Protein AF-A0A7J4SLU8-F1 (afdb_monomer_lite)

Secondary structure (DSSP, 8-state):
---PPPHHHHHHHHHHHHHHHHHHHHHHHHHTTSPPPEEESSSSS-SEEEHHHHHHHHHHHHHHHHH-TTSEEEETTS-----PPPPS-EEEE-

Sequence (94 aa):
MGTLLDSLIVSEIQSLAVDAACGAGQILKNYFGSQIQVDYKGKGQSDPVSVADTESQAYLENRIKDKFSDHGILGEEDKLSKDTPAPDIVWVLD

Structure (mmCIF, N/CA/C/O backbone):
data_AF-A0A7J4SLU8-F1
#
_entry.id   AF-A0A7J4SLU8-F1
#
loop_
_atom_site.group_PDB
_atom_site.id
_atom_site.type_symbol
_atom_site.label_atom_id
_atom_site.label_alt_id
_atom_site.label_comp_id
_atom_site.label_asym_id
_atom_site.label_entity_id
_atom_site.label_seq_id
_atom_site.pdbx_PDB_ins_code
_atom_site.Cartn_x
_atom_site.Cartn_y
_atom_site.Cartn_z
_atom_site.occupancy
_atom_site.B_iso_or_equiv
_atom_site.auth_seq_id
_atom_site.auth_comp_id
_atom_site.auth_asym_id
_atom_site.auth_atom_id
_atom_site.pdbx_PDB_model_num
ATOM 1 N N . MET A 1 1 ? 26.852 6.485 -11.634 1.00 39.72 1 MET A N 1
ATOM 2 C CA . MET A 1 1 ? 26.564 6.263 -13.065 1.00 39.72 1 MET A CA 1
ATOM 3 C C . MET A 1 1 ? 25.057 6.108 -13.130 1.00 39.72 1 MET A C 1
ATOM 5 O O . MET A 1 1 ? 24.566 5.117 -12.624 1.00 39.72 1 MET A O 1
ATOM 9 N N . GLY A 1 2 ? 24.334 7.160 -13.524 1.00 52.41 2 GLY A N 1
ATOM 10 C CA . GLY A 1 2 ? 22.870 7.154 -13.480 1.00 52.41 2 GLY A CA 1
ATOM 11 C C . GLY A 1 2 ? 22.338 6.256 -14.583 1.00 52.41 2 GLY A C 1
ATOM 12 O O . GLY A 1 2 ? 22.510 6.570 -15.759 1.00 52.41 2 GLY A O 1
ATOM 13 N N . THR A 1 3 ? 21.767 5.119 -14.212 1.00 59.12 3 THR A N 1
ATOM 14 C CA . THR A 1 3 ? 21.078 4.235 -15.144 1.00 59.12 3 THR A CA 1
ATOM 15 C C . THR A 1 3 ? 19.803 4.952 -15.572 1.00 59.12 3 THR A C 1
ATOM 17 O O . THR A 1 3 ? 18.938 5.239 -14.748 1.00 59.12 3 THR A O 1
ATOM 20 N N . LEU A 1 4 ? 19.704 5.308 -16.853 1.00 70.19 4 LEU A N 1
ATOM 21 C CA . LEU A 1 4 ? 18.420 5.676 -17.440 1.00 70.19 4 LEU A CA 1
ATOM 22 C C . LEU A 1 4 ? 17.503 4.464 -17.267 1.00 70.19 4 LEU A C 1
ATOM 24 O O . LEU A 1 4 ? 17.810 3.393 -17.789 1.00 70.19 4 LEU A O 1
ATOM 28 N N . LEU A 1 5 ? 16.429 4.622 -16.492 1.00 79.38 5 LEU A N 1
ATOM 29 C CA . LEU A 1 5 ? 15.396 3.599 -16.394 1.00 79.38 5 LEU A CA 1
ATOM 30 C C . LEU A 1 5 ? 14.839 3.355 -17.796 1.00 79.38 5 LEU A C 1
ATOM 32 O O . LEU A 1 5 ? 14.530 4.304 -18.522 1.00 79.38 5 LEU A O 1
ATOM 36 N N . ASP A 1 6 ? 14.738 2.086 -18.177 1.00 86.69 6 ASP A N 1
ATOM 37 C CA . ASP A 1 6 ? 14.106 1.705 -19.433 1.00 86.69 6 ASP A CA 1
ATOM 38 C C . ASP A 1 6 ? 12.676 2.276 -19.480 1.00 86.69 6 ASP A C 1
ATOM 40 O O . ASP A 1 6 ? 11.901 2.171 -18.528 1.00 86.69 6 ASP A O 1
ATOM 44 N N . SER A 1 7 ? 12.298 2.885 -20.601 1.00 88.00 7 SER A N 1
ATOM 45 C CA . SER A 1 7 ? 10.920 3.331 -20.829 1.00 88.00 7 SER A CA 1
ATOM 46 C C . SER A 1 7 ? 9.885 2.227 -20.571 1.00 88.00 7 SER A C 1
ATOM 48 O O . SER A 1 7 ? 8.781 2.517 -20.108 1.00 88.00 7 SER A O 1
ATOM 50 N N . LEU A 1 8 ? 10.258 0.964 -20.809 1.00 89.69 8 LEU A N 1
ATOM 51 C CA . LEU A 1 8 ? 9.422 -0.190 -20.516 1.00 89.69 8 LEU A CA 1
ATOM 52 C C . LEU A 1 8 ? 9.222 -0.375 -19.006 1.00 89.69 8 LEU A C 1
ATOM 54 O O . LEU A 1 8 ? 8.075 -0.461 -18.569 1.00 89.69 8 LEU A O 1
ATOM 58 N N . ILE A 1 9 ? 10.296 -0.352 -18.200 1.00 92.75 9 ILE A N 1
ATOM 59 C CA . ILE A 1 9 ? 10.182 -0.535 -16.742 1.00 92.75 9 ILE A CA 1
ATOM 60 C C . ILE A 1 9 ? 9.366 0.596 -16.107 1.00 92.75 9 ILE A C 1
ATOM 62 O O . ILE A 1 9 ? 8.521 0.347 -15.250 1.00 92.75 9 ILE A O 1
ATOM 66 N N . VAL A 1 10 ? 9.531 1.836 -16.584 1.00 94.44 10 VAL A N 1
ATOM 67 C CA . VAL A 1 10 ? 8.742 2.984 -16.106 1.00 94.44 10 VAL A CA 1
ATOM 68 C C . VAL A 1 10 ? 7.251 2.780 -16.389 1.00 94.44 10 VAL A C 1
ATOM 70 O O . VAL A 1 10 ? 6.423 2.992 -15.503 1.00 94.44 10 VAL A O 1
ATOM 73 N N . SER A 1 11 ? 6.897 2.319 -17.592 1.00 96.69 11 SER A N 1
ATOM 74 C CA . SER A 1 11 ? 5.503 2.025 -17.942 1.00 96.69 11 SER A CA 1
ATOM 75 C C . SER A 1 11 ? 4.921 0.886 -17.098 1.00 96.69 11 SER A C 1
ATOM 77 O O . SER A 1 11 ? 3.745 0.927 -16.733 1.00 96.69 11 SER A O 1
ATOM 79 N N . GLU A 1 12 ? 5.715 -0.135 -16.777 1.00 97.56 12 GLU A N 1
ATOM 80 C CA . GLU A 1 12 ? 5.273 -1.265 -15.958 1.00 97.56 12 GLU A CA 1
ATOM 81 C C . GLU A 1 12 ? 5.069 -0.896 -14.488 1.00 97.56 12 GLU A C 1
ATOM 83 O O . GLU A 1 12 ? 4.122 -1.399 -13.870 1.00 97.56 12 GLU A O 1
ATOM 88 N N . ILE A 1 13 ? 5.936 -0.031 -13.951 1.00 97.69 13 ILE A N 1
ATOM 89 C CA . ILE A 1 13 ? 5.812 0.574 -12.621 1.00 97.69 13 ILE A CA 1
ATOM 90 C C . ILE A 1 13 ? 4.546 1.427 -12.571 1.00 97.69 13 ILE A C 1
ATOM 92 O O . ILE A 1 13 ? 3.717 1.229 -11.688 1.00 97.69 13 ILE A O 1
ATOM 96 N N . GLN A 1 14 ? 4.345 2.315 -13.550 1.00 98.06 14 GLN A N 1
ATOM 97 C CA . GLN A 1 14 ? 3.158 3.168 -13.614 1.00 98.06 14 GLN A CA 1
ATOM 98 C C . GLN A 1 14 ? 1.867 2.344 -13.683 1.00 98.06 14 GLN A C 1
ATOM 100 O O . GLN A 1 14 ? 0.921 2.627 -12.950 1.00 98.06 14 GLN A O 1
ATOM 105 N N . SER A 1 15 ? 1.824 1.318 -14.539 1.00 98.50 15 SER A N 1
ATOM 106 C CA . SER A 1 15 ? 0.652 0.444 -14.650 1.00 98.50 15 SER A CA 1
ATOM 107 C C . SER A 1 15 ? 0.350 -0.253 -13.325 1.00 98.50 15 SER A C 1
ATOM 109 O O . SER A 1 15 ? -0.801 -0.263 -12.898 1.00 98.50 15 SER A O 1
ATOM 111 N N . LEU A 1 16 ? 1.373 -0.792 -12.646 1.00 98.56 16 LEU A N 1
ATOM 112 C CA . LEU A 1 16 ? 1.174 -1.421 -11.342 1.00 98.56 16 LEU A CA 1
ATOM 113 C C . LEU A 1 16 ? 0.704 -0.407 -10.295 1.00 98.56 16 LEU A C 1
ATOM 115 O O . LEU A 1 16 ? -0.187 -0.733 -9.520 1.00 98.56 16 LEU A O 1
ATOM 119 N N . ALA A 1 17 ? 1.273 0.801 -10.274 1.00 98.56 17 ALA A N 1
ATOM 120 C CA . ALA A 1 17 ? 0.902 1.843 -9.322 1.00 98.56 17 ALA A CA 1
ATOM 121 C C . ALA A 1 17 ? -0.583 2.211 -9.440 1.00 98.56 17 ALA A C 1
ATOM 123 O O . ALA A 1 17 ? -1.279 2.281 -8.430 1.00 98.56 17 ALA A O 1
ATOM 124 N N . VAL A 1 18 ? -1.086 2.383 -10.668 1.00 98.75 18 VAL A N 1
ATOM 125 C CA . VAL A 1 18 ? -2.509 2.660 -10.920 1.00 98.75 18 VAL A CA 1
ATOM 126 C C . VAL A 1 18 ? -3.387 1.500 -10.451 1.00 98.75 18 VAL A C 1
ATOM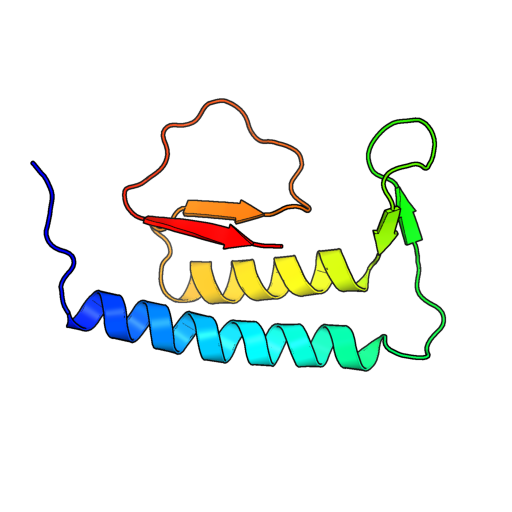 128 O O . VAL A 1 18 ? -4.352 1.723 -9.719 1.00 98.75 18 VAL A O 1
ATOM 131 N N . ASP A 1 19 ? -3.045 0.268 -10.833 1.00 98.69 19 ASP A N 1
ATOM 132 C CA . ASP A 1 19 ? -3.828 -0.917 -10.471 1.00 98.69 19 ASP A CA 1
ATOM 133 C C . ASP A 1 19 ? -3.852 -1.145 -8.951 1.00 98.69 19 ASP A C 1
ATOM 135 O O . ASP A 1 19 ? -4.906 -1.417 -8.370 1.00 98.69 19 ASP A O 1
ATOM 139 N N . ALA A 1 20 ? -2.699 -1.004 -8.293 1.00 98.56 20 ALA A N 1
ATOM 140 C CA . ALA A 1 20 ? -2.553 -1.178 -6.854 1.00 98.56 20 ALA A CA 1
ATOM 141 C C . ALA A 1 20 ? -3.291 -0.074 -6.079 1.00 98.56 20 ALA A C 1
ATOM 143 O O . ALA A 1 20 ? -4.032 -0.385 -5.148 1.00 98.56 20 ALA A O 1
ATOM 144 N N . ALA A 1 21 ? -3.189 1.188 -6.510 1.00 98.62 21 ALA A N 1
ATOM 145 C CA . ALA A 1 21 ? -3.935 2.293 -5.909 1.00 98.62 21 ALA A CA 1
ATOM 146 C C . ALA A 1 21 ? -5.456 2.108 -6.051 1.00 98.62 21 ALA A C 1
ATOM 148 O O . ALA A 1 21 ? -6.200 2.340 -5.098 1.00 98.62 21 ALA A O 1
ATOM 149 N N . CYS A 1 22 ? -5.939 1.625 -7.203 1.00 98.69 22 CYS A N 1
ATOM 150 C CA . CYS A 1 22 ? -7.357 1.295 -7.371 1.00 98.69 22 CYS A CA 1
ATOM 151 C C . CYS A 1 22 ? -7.801 0.180 -6.414 1.00 98.69 22 CYS A C 1
ATOM 153 O O . CYS A 1 22 ? -8.886 0.266 -5.839 1.00 98.69 22 CYS A O 1
ATOM 155 N N . GLY A 1 23 ? -6.977 -0.858 -6.242 1.00 98.62 2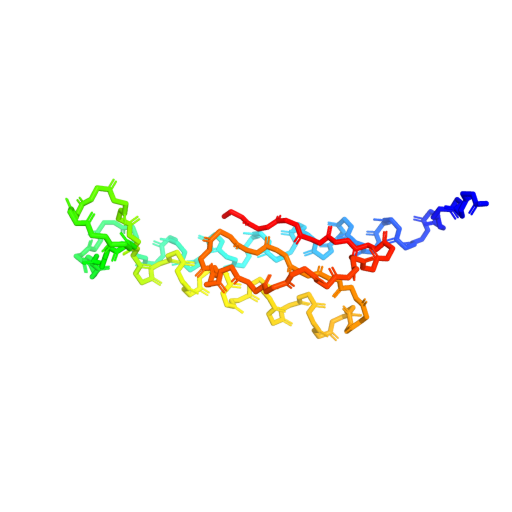3 GLY A N 1
ATOM 156 C CA . GLY A 1 23 ? -7.254 -1.964 -5.327 1.00 98.62 23 GLY A CA 1
ATOM 157 C C . GLY A 1 23 ? -7.302 -1.526 -3.861 1.00 98.62 23 GLY A C 1
ATOM 158 O O . GLY A 1 23 ? -8.286 -1.812 -3.179 1.00 98.62 23 GLY A O 1
ATOM 159 N N . ALA A 1 24 ? -6.308 -0.758 -3.408 1.00 98.50 24 ALA A N 1
ATOM 160 C CA . ALA A 1 24 ? -6.288 -0.163 -2.070 1.00 98.50 24 ALA A CA 1
ATOM 161 C C . ALA A 1 24 ? -7.499 0.761 -1.845 1.00 98.50 24 ALA A C 1
ATOM 163 O O . ALA A 1 24 ? -8.177 0.675 -0.825 1.00 98.50 24 ALA A O 1
ATOM 164 N N . GLY A 1 25 ? -7.874 1.557 -2.852 1.00 98.38 25 GLY A N 1
ATOM 165 C CA . GLY A 1 25 ? -9.070 2.397 -2.799 1.00 98.38 25 GLY A CA 1
ATOM 166 C C . GLY A 1 25 ? -10.373 1.616 -2.575 1.00 98.38 25 GLY A C 1
ATOM 167 O O . GLY A 1 25 ? -11.283 2.125 -1.920 1.00 98.38 25 GLY A O 1
ATOM 168 N N . GLN A 1 26 ? -10.483 0.374 -3.064 1.00 98.50 26 GLN A N 1
ATOM 169 C CA . GLN A 1 26 ? -11.646 -0.474 -2.765 1.00 98.50 26 GLN A CA 1
ATOM 170 C C . GLN A 1 26 ? -11.656 -0.949 -1.310 1.00 98.50 26 GLN A C 1
ATOM 172 O O . GLN A 1 26 ? -12.729 -1.025 -0.714 1.00 98.50 26 GLN A O 1
ATOM 177 N N . ILE A 1 27 ? -10.487 -1.230 -0.726 1.00 97.88 27 ILE A N 1
ATOM 178 C CA . ILE A 1 27 ? -10.356 -1.586 0.694 1.00 97.88 27 ILE A CA 1
ATOM 179 C C . ILE A 1 27 ? -10.830 -0.412 1.552 1.00 97.88 27 ILE A C 1
ATOM 181 O O . ILE A 1 27 ? -11.769 -0.568 2.331 1.00 97.88 27 ILE A O 1
ATOM 185 N N . LEU A 1 28 ? -10.282 0.785 1.321 1.00 97.44 28 LEU A N 1
ATOM 186 C CA . LEU A 1 28 ? -10.696 2.010 2.015 1.00 97.44 28 LEU A CA 1
ATOM 187 C C . LEU A 1 28 ? -12.207 2.256 1.893 1.00 97.44 28 LEU A C 1
ATOM 189 O O . LEU A 1 28 ? -12.888 2.567 2.872 1.00 97.44 28 LEU A O 1
ATOM 193 N N . LYS A 1 29 ? -12.764 2.066 0.692 1.00 97.19 29 LYS A N 1
ATOM 194 C CA . LYS A 1 29 ? -14.196 2.248 0.438 1.00 97.19 29 LYS A CA 1
ATOM 195 C C . LYS A 1 29 ? -15.076 1.280 1.234 1.00 97.19 29 LYS A C 1
ATOM 197 O O . LYS A 1 29 ? -16.168 1.679 1.628 1.00 97.19 29 LYS A O 1
ATOM 202 N N . ASN A 1 30 ? -14.627 0.051 1.493 1.00 96.00 30 ASN A N 1
ATOM 203 C CA . ASN A 1 30 ? -15.388 -0.920 2.289 1.00 96.00 30 ASN A CA 1
ATOM 204 C C . ASN A 1 30 ? -15.542 -0.488 3.752 1.00 96.00 30 ASN A C 1
ATOM 206 O O . ASN A 1 30 ? -16.542 -0.820 4.386 1.00 96.00 30 ASN A O 1
ATOM 210 N N . TYR A 1 31 ? -14.580 0.275 4.270 1.00 95.50 31 TYR A N 1
ATOM 211 C CA . TYR A 1 31 ? -14.620 0.824 5.622 1.00 95.50 31 TYR A CA 1
ATOM 212 C C . TYR A 1 31 ? -15.373 2.158 5.711 1.00 95.50 31 TYR A C 1
ATOM 214 O O . TYR A 1 31 ? -15.814 2.552 6.796 1.00 95.50 31 TYR A O 1
ATOM 222 N N . PHE A 1 32 ? -15.577 2.848 4.588 1.00 93.62 32 PHE A N 1
ATOM 223 C CA . PHE A 1 32 ? -16.230 4.152 4.564 1.00 93.62 32 PHE A CA 1
ATOM 224 C C . PHE A 1 32 ? -17.683 4.086 5.065 1.00 93.62 32 PHE A C 1
ATOM 226 O O . PHE A 1 32 ? -18.508 3.325 4.562 1.00 93.62 32 PHE A O 1
ATOM 233 N N . GLY A 1 33 ? -18.014 4.918 6.057 1.00 92.50 33 GLY A N 1
ATOM 234 C CA . GLY A 1 33 ? -19.346 4.953 6.675 1.00 92.50 33 GLY A CA 1
ATOM 235 C C . GLY A 1 33 ? -19.625 3.819 7.670 1.00 92.50 33 GLY A C 1
ATOM 236 O O . GLY A 1 33 ? -20.731 3.751 8.207 1.00 92.50 33 GLY A O 1
ATOM 237 N N . SER A 1 34 ? -18.644 2.954 7.939 1.00 91.56 34 SER A N 1
ATOM 238 C CA . SER A 1 34 ? -18.712 1.925 8.979 1.00 91.56 34 SER A CA 1
ATOM 239 C C . SER A 1 34 ? -18.032 2.386 10.274 1.00 91.56 34 SER A C 1
ATOM 241 O O . SER A 1 34 ? -17.307 3.382 10.299 1.00 91.56 34 SER A O 1
ATOM 243 N N . GLN A 1 35 ? -18.270 1.666 11.371 1.00 91.31 35 GLN A N 1
ATOM 244 C CA . GLN A 1 35 ? -17.493 1.853 12.592 1.00 91.31 35 GLN A CA 1
ATOM 245 C C . GLN A 1 35 ? -16.150 1.131 12.437 1.00 91.31 35 GLN A C 1
ATOM 247 O O . GLN A 1 35 ? -16.122 -0.091 12.316 1.00 91.31 35 GLN A O 1
ATOM 252 N N . ILE A 1 36 ? -15.053 1.889 12.447 1.00 92.62 36 ILE A N 1
ATOM 253 C CA . ILE A 1 36 ? -13.693 1.369 12.265 1.00 92.62 36 ILE A CA 1
ATOM 254 C C . ILE A 1 36 ? -12.945 1.284 13.594 1.00 92.62 36 ILE A C 1
ATOM 256 O O . ILE A 1 36 ? -13.134 2.116 14.486 1.00 92.62 36 ILE A O 1
ATOM 260 N N . GLN A 1 37 ? -12.084 0.276 13.719 1.00 90.06 37 GLN A N 1
ATOM 261 C CA . GLN A 1 37 ? -11.116 0.216 14.808 1.00 90.06 37 GLN A CA 1
ATOM 262 C C . GLN A 1 37 ? -9.993 1.218 14.529 1.00 90.06 37 GLN A C 1
ATOM 264 O O . GLN A 1 37 ? -9.417 1.214 13.440 1.00 90.06 37 GLN A O 1
ATOM 269 N N . VAL A 1 38 ? -9.707 2.057 15.525 1.00 91.31 38 VAL A N 1
ATOM 270 C CA . VAL A 1 38 ? -8.618 3.036 15.513 1.00 91.31 38 VAL A CA 1
ATOM 271 C C . VAL A 1 38 ? -7.665 2.696 16.649 1.00 91.31 38 VAL A C 1
ATOM 273 O O . VAL A 1 38 ? -8.063 2.665 17.815 1.00 91.31 38 VAL A O 1
ATOM 2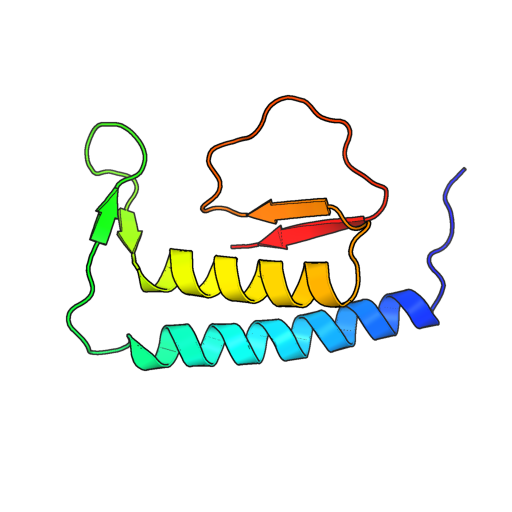76 N N . ASP A 1 39 ? -6.419 2.455 16.284 1.00 90.12 39 ASP A N 1
ATOM 277 C CA . ASP A 1 39 ? -5.269 2.352 17.165 1.00 90.12 39 ASP A CA 1
ATOM 278 C C . ASP A 1 39 ? -4.445 3.649 17.079 1.00 90.12 39 ASP A C 1
ATOM 280 O O . ASP A 1 39 ? -4.796 4.584 16.361 1.00 90.12 39 ASP A O 1
ATOM 284 N N . TYR A 1 40 ? -3.365 3.752 17.856 1.00 89.06 40 TYR A N 1
ATOM 285 C CA . TYR A 1 40 ? -2.499 4.932 17.842 1.00 89.06 40 TYR A CA 1
ATOM 286 C C . TYR A 1 40 ? -1.027 4.534 17.841 1.00 89.06 40 TYR A C 1
ATOM 288 O O . TYR A 1 40 ? -0.592 3.722 18.667 1.00 89.06 40 TYR A O 1
ATOM 296 N N . LYS A 1 41 ? -0.243 5.149 16.956 1.00 84.88 41 LYS A N 1
ATOM 297 C CA . LYS A 1 41 ? 1.216 5.058 16.953 1.00 84.88 41 LYS A CA 1
ATOM 298 C C . LYS A 1 41 ? 1.774 5.850 18.154 1.00 84.88 41 LYS A C 1
ATOM 300 O O . LYS A 1 41 ? 1.262 6.894 18.562 1.00 84.88 41 LYS A O 1
ATOM 305 N N . GLY A 1 42 ? 2.847 5.346 18.765 1.00 79.88 42 GLY A N 1
ATOM 306 C CA . GLY A 1 42 ? 3.567 6.047 19.839 1.00 79.88 42 GLY A CA 1
ATOM 307 C C . GLY A 1 42 ? 2.808 6.209 21.170 1.00 79.88 42 GLY A C 1
ATOM 308 O O . GLY A 1 42 ? 1.968 5.397 21.550 1.00 79.88 42 GLY A O 1
ATOM 309 N N . LYS A 1 43 ? 3.177 7.236 21.951 1.00 74.88 43 LYS A N 1
ATOM 310 C CA . LYS A 1 43 ? 2.556 7.563 23.249 1.00 74.88 43 LYS A CA 1
ATOM 311 C C . LYS A 1 43 ? 1.714 8.827 23.104 1.00 74.88 43 LYS A C 1
ATOM 313 O O . LYS A 1 43 ? 2.203 9.808 22.562 1.00 74.88 43 LYS A O 1
ATOM 318 N N . GLY A 1 44 ? 0.514 8.838 23.684 1.00 79.56 44 GLY A N 1
ATOM 319 C CA . GLY A 1 44 ? -0.298 10.056 23.809 1.00 79.56 44 GLY A CA 1
ATOM 320 C C . GLY A 1 44 ? -1.501 10.169 22.872 1.00 79.56 44 GLY A C 1
ATOM 321 O O . GLY A 1 44 ? -2.122 11.222 22.872 1.00 79.56 44 GLY A O 1
ATOM 322 N N . GLN A 1 45 ? -1.857 9.108 22.133 1.00 83.56 45 GLN A N 1
ATOM 323 C CA . GLN A 1 45 ? -3.056 9.058 21.271 1.00 83.56 45 GLN A CA 1
ATOM 324 C C . GLN A 1 45 ? -3.152 10.228 20.268 1.00 83.56 45 GLN A C 1
ATOM 326 O O . GLN A 1 45 ? -4.236 10.714 19.963 1.00 83.56 45 GLN A O 1
ATOM 331 N N . SER A 1 46 ? -2.009 10.716 19.780 1.00 87.94 46 SER A N 1
ATOM 332 C CA . SER A 1 46 ? -1.932 11.864 18.864 1.00 87.94 46 SER A CA 1
ATOM 333 C C . SER A 1 46 ? -1.727 11.475 17.401 1.00 87.94 46 SER A C 1
ATOM 335 O O . SER A 1 46 ? -1.754 12.348 16.543 1.00 87.94 46 SER A O 1
ATOM 337 N N . ASP A 1 47 ? -1.478 10.195 17.140 1.00 88.00 47 ASP A N 1
ATOM 338 C CA . ASP A 1 47 ? -1.106 9.658 15.832 1.00 88.00 47 ASP A CA 1
ATOM 339 C C . ASP A 1 47 ? -1.999 8.439 15.534 1.00 88.00 47 ASP A C 1
ATOM 341 O O . ASP A 1 47 ? -1.630 7.314 15.881 1.00 88.00 47 ASP A O 1
ATOM 345 N N . PRO A 1 48 ? -3.260 8.665 15.113 1.00 92.25 48 PRO A N 1
ATOM 346 C CA . PRO A 1 48 ? -4.226 7.597 14.895 1.00 92.25 48 PRO A CA 1
ATOM 347 C C . PRO A 1 48 ? -3.882 6.788 13.646 1.00 92.25 48 PRO A C 1
ATOM 349 O O . PRO A 1 48 ? -3.541 7.348 12.614 1.00 92.25 48 PRO A O 1
ATOM 352 N N . VAL A 1 49 ? -4.078 5.480 13.735 1.00 94.25 49 VAL A N 1
ATOM 353 C CA . VAL A 1 49 ? -4.010 4.538 12.615 1.00 94.25 49 VAL A CA 1
ATOM 354 C C . VAL A 1 49 ? -5.238 3.647 12.671 1.00 94.25 49 VAL A C 1
ATOM 356 O O . VAL A 1 49 ? -5.631 3.186 13.742 1.00 94.25 49 VAL A O 1
ATOM 359 N N . SER A 1 50 ? -5.871 3.387 11.538 1.00 95.12 50 SER A N 1
ATOM 360 C CA . SER A 1 50 ? -7.021 2.497 11.452 1.00 95.12 50 SER A CA 1
ATOM 361 C C . SER A 1 50 ? -6.679 1.156 10.808 1.00 95.12 50 SER A C 1
ATOM 363 O O . SER A 1 50 ? -5.672 0.978 10.119 1.00 95.12 50 SER A O 1
ATOM 365 N N . VAL A 1 51 ? -7.582 0.189 10.991 1.00 95.25 51 VAL A N 1
ATOM 366 C CA . VAL A 1 51 ? -7.522 -1.079 10.249 1.00 95.25 51 VAL A CA 1
ATOM 367 C C . VAL A 1 51 ? -7.532 -0.853 8.729 1.00 95.25 51 VAL A C 1
ATOM 369 O O . VAL A 1 51 ? -6.892 -1.603 8.001 1.00 95.25 51 VAL A O 1
ATOM 372 N N . ALA A 1 52 ? -8.187 0.211 8.246 1.00 96.19 52 ALA A N 1
ATOM 373 C CA . ALA A 1 52 ? -8.241 0.524 6.823 1.00 96.19 52 ALA A CA 1
ATOM 374 C C . ALA A 1 52 ? -6.867 0.944 6.271 1.00 96.19 52 ALA A C 1
ATOM 376 O O . ALA A 1 52 ? -6.521 0.525 5.166 1.00 96.19 52 ALA A O 1
ATOM 377 N N . ASP A 1 53 ? -6.084 1.702 7.045 1.00 96.50 53 ASP A N 1
ATOM 378 C CA . ASP A 1 53 ? -4.735 2.155 6.668 1.00 96.50 53 ASP A CA 1
ATOM 379 C C . ASP A 1 53 ? -3.787 0.949 6.591 1.00 96.50 53 ASP A C 1
ATOM 381 O O . ASP A 1 53 ? -3.205 0.653 5.545 1.00 96.50 53 ASP A O 1
ATOM 385 N N . THR A 1 54 ? -3.742 0.149 7.664 1.00 96.00 54 THR A N 1
ATOM 386 C CA . THR A 1 54 ? -2.872 -1.038 7.728 1.00 96.00 54 THR A CA 1
ATOM 387 C C . THR A 1 54 ? -3.209 -2.109 6.682 1.00 96.00 54 THR A C 1
ATOM 389 O O . THR A 1 54 ? -2.299 -2.692 6.090 1.00 96.00 54 THR A O 1
ATOM 392 N N . GLU A 1 55 ? -4.492 -2.368 6.395 1.00 97.19 55 GLU A N 1
ATOM 393 C CA . GLU A 1 55 ? -4.884 -3.315 5.342 1.00 97.19 55 GLU A CA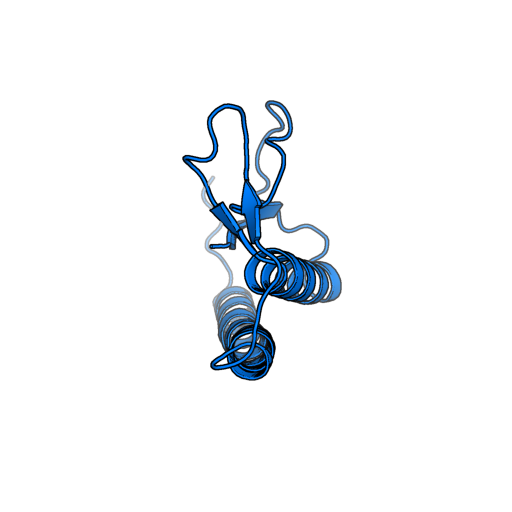 1
ATOM 394 C C . GLU A 1 55 ? -4.588 -2.788 3.933 1.00 97.19 55 GLU A C 1
ATOM 396 O O . GLU A 1 55 ? -4.198 -3.565 3.055 1.00 97.19 55 GLU A O 1
ATOM 401 N N . SER A 1 56 ? -4.739 -1.479 3.711 1.00 98.19 56 SER A N 1
ATOM 402 C CA . SER A 1 56 ? -4.421 -0.850 2.427 1.00 98.19 56 SER A CA 1
ATOM 403 C C . SER A 1 56 ? -2.924 -0.912 2.143 1.00 98.19 56 SER A C 1
ATOM 405 O O . SER A 1 56 ? -2.538 -1.365 1.063 1.00 98.19 56 SER A O 1
ATOM 407 N N . GLN A 1 57 ? -2.072 -0.571 3.117 1.00 98.19 57 GLN A N 1
ATOM 408 C CA . GLN A 1 57 ? -0.624 -0.700 2.956 1.00 98.19 57 GLN A CA 1
ATOM 409 C C . GLN A 1 57 ? -0.212 -2.161 2.734 1.00 98.19 57 GLN A C 1
ATOM 411 O O . GLN A 1 57 ? 0.527 -2.450 1.792 1.00 98.19 57 GLN A O 1
ATOM 416 N N . ALA A 1 58 ? -0.737 -3.105 3.525 1.00 98.12 58 ALA A N 1
ATOM 417 C CA . ALA A 1 58 ? -0.425 -4.525 3.352 1.00 98.12 58 ALA A CA 1
ATOM 418 C C . ALA A 1 58 ? -0.807 -5.036 1.951 1.00 98.12 58 ALA A C 1
ATOM 420 O O . ALA A 1 58 ? -0.079 -5.827 1.345 1.00 98.12 58 ALA A O 1
ATOM 421 N N . TYR A 1 59 ? -1.933 -4.571 1.402 1.00 98.62 59 TYR A N 1
ATOM 422 C CA . TYR A 1 59 ? -2.313 -4.862 0.024 1.00 98.62 59 TYR A CA 1
ATOM 423 C C . TYR A 1 59 ? -1.295 -4.302 -0.977 1.00 98.62 59 TYR A C 1
ATOM 425 O O . TYR A 1 59 ? -0.819 -5.049 -1.835 1.00 98.62 59 TYR A O 1
ATOM 433 N N . LEU A 1 60 ? -0.933 -3.020 -0.863 1.00 98.62 60 LEU A N 1
ATOM 434 C CA . LEU A 1 60 ? 0.043 -2.370 -1.745 1.00 98.62 60 LEU A CA 1
ATOM 435 C C . LEU A 1 60 ? 1.397 -3.090 -1.713 1.00 98.62 60 LEU A C 1
ATOM 437 O O . LEU A 1 60 ? 1.945 -3.418 -2.767 1.00 98.62 60 LEU A O 1
ATOM 441 N N . GLU A 1 61 ? 1.896 -3.410 -0.519 1.00 98.12 61 GLU A N 1
ATOM 442 C CA . GLU A 1 61 ? 3.144 -4.145 -0.328 1.00 98.12 61 GLU A CA 1
ATOM 443 C C . GLU A 1 61 ? 3.148 -5.490 -1.048 1.00 98.12 61 GLU A C 1
ATOM 445 O O . GLU A 1 61 ? 4.110 -5.806 -1.748 1.00 98.12 61 GLU A O 1
ATOM 450 N N . ASN A 1 62 ? 2.078 -6.274 -0.897 1.00 98.31 62 ASN A N 1
ATOM 451 C CA . ASN A 1 62 ? 1.964 -7.573 -1.554 1.00 98.31 62 ASN A CA 1
ATOM 452 C C . ASN A 1 62 ? 1.974 -7.413 -3.079 1.00 98.31 62 ASN A C 1
ATOM 454 O O . ASN A 1 62 ? 2.726 -8.099 -3.764 1.00 98.31 62 ASN A O 1
ATOM 458 N N . ARG A 1 63 ? 1.216 -6.450 -3.620 1.00 98.44 63 ARG A N 1
ATOM 459 C CA . ARG A 1 63 ? 1.172 -6.186 -5.070 1.00 98.44 63 ARG A CA 1
ATOM 460 C C . ARG A 1 63 ? 2.532 -5.778 -5.634 1.00 98.44 63 ARG A C 1
ATOM 462 O O . ARG A 1 63 ? 2.883 -6.209 -6.732 1.00 98.44 63 ARG A O 1
ATOM 469 N N . ILE A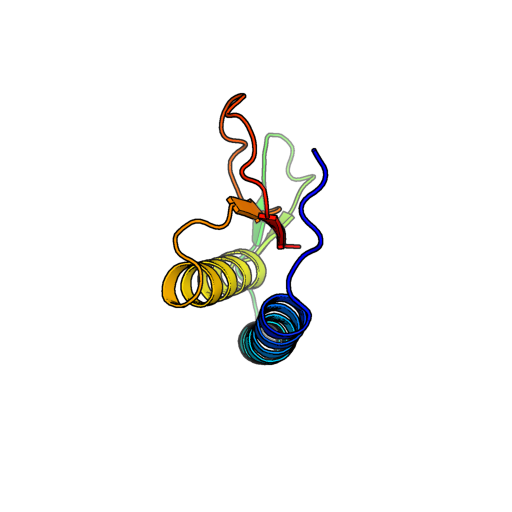 1 64 ? 3.279 -4.953 -4.902 1.00 98.38 64 ILE A N 1
ATOM 470 C CA . ILE A 1 64 ? 4.620 -4.515 -5.300 1.00 98.38 64 ILE A CA 1
ATOM 471 C C . ILE A 1 64 ? 5.597 -5.686 -5.229 1.00 98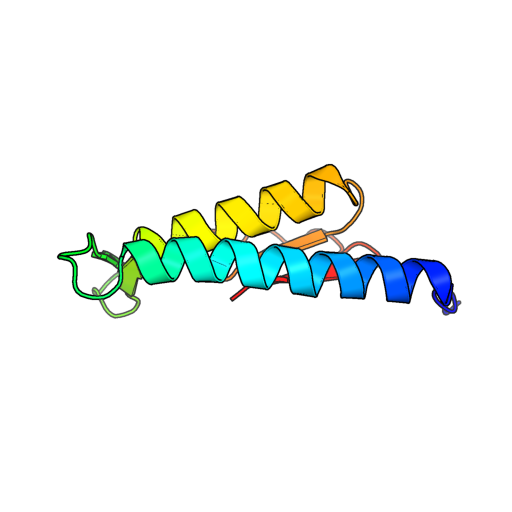.38 64 ILE A C 1
ATOM 473 O O . ILE A 1 64 ? 6.257 -5.961 -6.226 1.00 98.38 64 ILE A O 1
ATOM 477 N N . LYS A 1 65 ? 5.643 -6.418 -4.109 1.00 97.62 65 LYS A N 1
ATOM 478 C CA . LYS A 1 65 ? 6.554 -7.559 -3.911 1.00 97.62 65 LYS A CA 1
ATOM 479 C C . LYS A 1 65 ? 6.291 -8.702 -4.898 1.00 97.62 65 LYS A C 1
ATOM 481 O O . LYS A 1 65 ? 7.247 -9.338 -5.335 1.00 97.62 65 LYS A O 1
ATOM 486 N N . ASP A 1 66 ? 5.035 -8.925 -5.292 1.00 98.19 66 ASP A N 1
ATOM 487 C CA . ASP A 1 66 ? 4.653 -9.944 -6.280 1.00 98.19 66 ASP A CA 1
ATOM 488 C C . ASP A 1 66 ? 5.251 -9.679 -7.671 1.00 98.19 66 ASP A C 1
ATOM 490 O O . ASP A 1 66 ? 5.581 -10.622 -8.391 1.00 98.19 66 ASP A O 1
ATOM 494 N N . LYS A 1 67 ? 5.369 -8.405 -8.078 1.00 97.88 67 LYS A N 1
ATOM 495 C CA . LYS A 1 67 ? 5.872 -8.024 -9.411 1.00 97.88 67 LYS A CA 1
ATOM 496 C C . LYS A 1 67 ? 7.335 -7.583 -9.398 1.00 97.88 67 LYS A C 1
ATOM 498 O O . LYS A 1 67 ? 8.052 -7.834 -10.360 1.00 97.88 67 LYS A O 1
ATOM 503 N N . PHE A 1 68 ? 7.764 -6.929 -8.327 1.00 96.69 68 PHE A N 1
ATOM 504 C CA . PHE A 1 68 ? 9.064 -6.287 -8.191 1.00 96.69 68 PHE A CA 1
ATOM 505 C C . PHE A 1 68 ? 9.692 -6.620 -6.833 1.00 96.69 68 PHE A C 1
ATOM 507 O O . PHE A 1 68 ? 9.801 -5.778 -5.941 1.00 96.69 68 PHE A O 1
ATOM 514 N N . SER A 1 69 ? 10.084 -7.881 -6.661 1.00 95.94 69 SER A N 1
ATOM 515 C CA . SER A 1 69 ? 10.613 -8.408 -5.395 1.00 95.94 69 SER A CA 1
ATOM 516 C C . SER A 1 69 ? 11.925 -7.761 -4.927 1.00 95.94 69 SER A C 1
ATOM 518 O O . SER A 1 69 ? 12.299 -7.916 -3.768 1.00 95.94 69 SER A O 1
ATOM 520 N N . ASP A 1 70 ? 12.651 -7.098 -5.827 1.00 94.38 70 ASP A N 1
ATOM 521 C CA . ASP A 1 70 ? 13.913 -6.391 -5.584 1.00 94.38 70 ASP A CA 1
ATOM 522 C C . ASP A 1 70 ? 13.736 -4.886 -5.312 1.00 94.38 70 ASP A C 1
ATOM 524 O O . ASP A 1 70 ? 14.688 -4.223 -4.896 1.00 94.38 70 ASP A O 1
ATOM 528 N N . HIS A 1 71 ? 12.530 -4.340 -5.504 1.00 95.25 71 HIS A N 1
ATOM 529 C CA . HIS A 1 71 ? 12.228 -2.955 -5.160 1.00 95.25 71 HIS A CA 1
ATOM 530 C C . HIS A 1 71 ? 12.068 -2.783 -3.642 1.00 95.25 71 HIS A C 1
ATOM 532 O O . HIS A 1 71 ? 11.549 -3.647 -2.934 1.00 95.25 71 HIS A O 1
ATOM 538 N N . GLY A 1 72 ? 12.490 -1.624 -3.139 1.00 94.62 72 GLY A N 1
ATOM 539 C CA . GLY A 1 72 ? 12.273 -1.228 -1.751 1.00 94.62 72 GLY A CA 1
ATOM 540 C C . GLY A 1 72 ? 10.860 -0.694 -1.539 1.00 94.62 72 GLY A C 1
ATOM 541 O O . GLY A 1 72 ? 10.253 -0.150 -2.462 1.00 94.62 72 GLY A O 1
ATOM 542 N N . ILE A 1 73 ? 10.353 -0.804 -0.314 1.00 94.38 73 ILE A N 1
ATOM 543 C CA . ILE A 1 73 ? 9.088 -0.196 0.107 1.00 94.38 73 ILE A CA 1
ATOM 544 C C . ILE A 1 73 ? 9.333 0.568 1.406 1.00 94.38 73 ILE A C 1
ATOM 546 O O . ILE A 1 73 ? 10.031 0.073 2.291 1.00 94.38 73 ILE A O 1
ATOM 550 N N . LEU A 1 74 ? 8.784 1.775 1.480 1.00 93.75 74 LEU A N 1
ATOM 551 C CA . LEU A 1 74 ? 8.754 2.624 2.661 1.00 93.75 74 LEU A CA 1
ATOM 552 C C . LEU A 1 74 ? 7.299 3.029 2.905 1.00 93.75 74 LEU A C 1
ATOM 554 O O . LEU A 1 74 ? 6.798 3.912 2.209 1.00 93.75 74 LEU A O 1
ATOM 558 N N . GLY A 1 75 ? 6.627 2.358 3.839 1.00 93.81 75 GLY A N 1
ATOM 559 C CA . GLY A 1 75 ? 5.244 2.658 4.198 1.00 93.81 75 GLY A CA 1
ATOM 560 C C . GLY A 1 75 ? 5.116 3.534 5.442 1.00 93.81 75 GLY A C 1
ATOM 561 O O . GLY A 1 75 ? 5.931 3.436 6.363 1.00 93.81 75 GLY A O 1
ATOM 562 N N . GLU A 1 76 ? 4.087 4.380 5.487 1.00 93.44 76 GLU A N 1
ATOM 563 C CA . GLU A 1 76 ? 3.752 5.199 6.660 1.00 93.44 76 GLU A CA 1
ATOM 564 C C . GLU A 1 76 ? 3.433 4.349 7.905 1.00 93.44 76 GLU A C 1
ATOM 566 O O . GLU A 1 76 ? 3.750 4.725 9.040 1.00 93.44 76 GLU A O 1
ATOM 571 N N . GLU A 1 77 ? 2.832 3.175 7.702 1.00 91.19 77 GLU A N 1
ATOM 572 C CA . GLU A 1 77 ? 2.395 2.266 8.767 1.00 91.19 77 GLU A CA 1
ATOM 573 C C . GLU A 1 77 ? 3.508 1.355 9.287 1.00 91.19 77 GLU A C 1
ATOM 575 O O . GLU A 1 77 ? 3.336 0.626 10.273 1.00 91.19 77 GLU A O 1
ATOM 580 N N . ASP A 1 78 ? 4.686 1.413 8.664 1.00 86.31 78 ASP A N 1
ATOM 581 C CA . ASP A 1 78 ? 5.826 0.623 9.086 1.00 86.31 78 ASP A CA 1
ATOM 582 C C . ASP A 1 78 ? 6.398 1.118 10.415 1.00 86.31 78 ASP A C 1
ATOM 584 O O . ASP A 1 78 ? 6.623 2.304 10.675 1.00 86.31 78 ASP A O 1
ATOM 588 N N . LYS A 1 79 ? 6.774 0.163 11.268 1.00 75.88 79 LYS A N 1
ATOM 589 C CA . LYS A 1 79 ? 7.669 0.459 12.387 1.00 75.88 79 LYS A CA 1
ATOM 590 C C . LYS A 1 79 ? 9.058 0.689 11.805 1.00 75.88 79 LYS A C 1
ATOM 592 O O . LYS A 1 79 ? 9.743 -0.295 11.545 1.00 75.88 79 LYS A O 1
ATOM 597 N N . LEU A 1 80 ? 9.439 1.959 11.618 1.00 64.50 80 LEU A N 1
ATOM 598 C CA . LEU A 1 80 ? 10.751 2.423 11.129 1.00 64.50 80 LEU A CA 1
ATOM 599 C C . LEU A 1 80 ? 11.850 1.356 11.283 1.00 64.50 80 LEU A C 1
ATOM 601 O O . LEU A 1 80 ? 12.361 1.116 12.383 1.00 64.50 80 LEU A O 1
ATOM 605 N N . SER A 1 81 ? 12.204 0.690 10.185 1.00 60.44 81 SER A N 1
ATOM 606 C CA . SER A 1 81 ? 13.322 -0.249 10.162 1.00 60.44 81 SER A CA 1
ATOM 607 C C . SER A 1 81 ? 14.638 0.499 9.943 1.00 60.44 81 SER A C 1
ATOM 609 O O . SER A 1 81 ? 14.705 1.449 9.169 1.00 60.44 81 SER A O 1
ATOM 611 N N . LYS A 1 82 ? 15.678 0.063 10.663 1.00 61.88 82 LYS A N 1
ATOM 612 C CA . LYS A 1 82 ? 17.024 0.663 10.750 1.00 61.88 82 LYS A CA 1
ATOM 613 C C . LYS A 1 82 ? 17.674 0.972 9.392 1.00 61.88 82 LYS A C 1
ATOM 615 O O . LYS A 1 82 ? 17.385 0.290 8.414 1.00 61.88 82 LYS A O 1
ATOM 620 N N . ASP A 1 83 ? 18.628 1.913 9.431 1.00 65.06 83 ASP A N 1
ATOM 621 C CA . ASP A 1 83 ? 19.559 2.408 8.392 1.00 65.06 83 ASP A CA 1
ATOM 622 C C . ASP A 1 83 ? 20.096 1.342 7.415 1.00 65.06 83 ASP A C 1
ATOM 624 O O . ASP A 1 83 ? 21.270 0.965 7.438 1.00 65.06 83 ASP A O 1
ATOM 628 N N . THR A 1 84 ? 19.235 0.843 6.536 1.00 70.62 84 THR A N 1
ATOM 629 C CA . THR A 1 84 ? 19.615 -0.077 5.466 1.00 70.62 84 THR A CA 1
ATOM 630 C C . THR A 1 84 ? 19.718 0.745 4.186 1.00 70.62 84 THR A C 1
ATOM 632 O O . THR A 1 84 ? 18.829 1.562 3.937 1.00 70.62 84 THR A O 1
ATOM 635 N N . PRO A 1 85 ? 20.781 0.591 3.377 1.00 82.56 85 PRO A N 1
ATOM 636 C CA . PRO A 1 85 ? 20.871 1.289 2.102 1.00 82.56 85 PRO A CA 1
ATOM 637 C C . PRO A 1 85 ? 19.637 1.005 1.243 1.00 82.56 85 PRO A C 1
ATOM 639 O O . PRO A 1 85 ? 19.262 -0.154 1.060 1.00 82.56 85 PRO A O 1
ATOM 642 N N . ALA A 1 86 ? 19.012 2.067 0.737 1.00 85.44 86 ALA A N 1
ATOM 643 C CA . ALA A 1 86 ? 17.886 1.943 -0.173 1.00 85.44 86 ALA A CA 1
ATOM 644 C C . ALA A 1 86 ? 18.337 1.291 -1.497 1.00 85.44 86 ALA A C 1
ATOM 646 O O . ALA A 1 86 ? 19.424 1.622 -1.985 1.00 85.44 86 ALA A O 1
ATOM 647 N N . PRO A 1 87 ? 17.529 0.389 -2.082 1.00 91.06 87 PRO A N 1
ATOM 648 C CA . PRO A 1 87 ? 17.749 -0.092 -3.442 1.00 91.06 87 PRO A CA 1
ATOM 649 C C . PRO A 1 87 ? 17.527 1.032 -4.466 1.00 91.06 87 PRO A C 1
ATOM 651 O O . PRO A 1 87 ? 17.063 2.122 -4.128 1.00 91.06 87 PRO A O 1
ATOM 654 N N . ASP A 1 88 ? 17.826 0.749 -5.736 1.00 92.06 88 ASP A N 1
ATOM 655 C CA . ASP A 1 88 ? 17.727 1.731 -6.826 1.00 92.06 88 ASP A CA 1
ATOM 656 C C . ASP A 1 88 ? 16.301 2.277 -7.023 1.00 92.06 88 ASP A C 1
ATOM 658 O O . ASP A 1 88 ? 16.127 3.412 -7.471 1.00 92.06 88 ASP A O 1
ATOM 662 N N . ILE A 1 89 ? 15.279 1.481 -6.687 1.00 93.75 89 ILE A N 1
ATOM 663 C CA . ILE A 1 89 ? 13.866 1.851 -6.799 1.00 93.75 89 ILE A CA 1
ATOM 664 C C . ILE A 1 89 ? 13.177 1.602 -5.462 1.00 93.75 89 ILE A C 1
ATOM 666 O O . ILE A 1 89 ? 13.199 0.487 -4.940 1.00 93.75 89 ILE A O 1
ATOM 670 N N . VAL A 1 90 ? 12.527 2.641 -4.939 1.00 94.75 90 VAL A N 1
ATOM 671 C CA . VAL A 1 90 ? 11.752 2.595 -3.696 1.00 94.75 90 VAL A CA 1
ATOM 672 C C . VAL A 1 90 ? 10.341 3.111 -3.946 1.00 94.75 90 VAL A C 1
ATOM 674 O O . VAL A 1 90 ? 10.156 4.165 -4.554 1.00 94.75 90 VAL A O 1
ATOM 677 N N . TRP A 1 91 ? 9.357 2.370 -3.448 1.00 96.75 91 TRP A N 1
ATOM 678 C CA . TRP A 1 91 ? 7.954 2.759 -3.411 1.00 96.75 91 TRP A CA 1
ATOM 679 C C . TRP A 1 91 ? 7.668 3.409 -2.067 1.00 96.75 91 TRP A C 1
ATOM 681 O O . TRP A 1 91 ? 7.915 2.802 -1.027 1.00 96.75 91 TRP A O 1
ATOM 691 N N . VAL A 1 92 ? 7.165 4.638 -2.091 1.00 96.31 92 VAL A N 1
ATOM 692 C CA . VAL A 1 92 ? 6.728 5.347 -0.887 1.00 96.31 92 VAL A CA 1
ATOM 693 C C . VAL A 1 92 ? 5.216 5.216 -0.808 1.00 96.31 92 VAL A C 1
ATOM 695 O O . VAL A 1 92 ? 4.533 5.577 -1.769 1.00 96.31 92 VAL A O 1
ATOM 698 N N . LEU A 1 93 ? 4.728 4.644 0.288 1.00 97.31 93 LEU A N 1
ATOM 699 C CA . LEU A 1 93 ? 3.311 4.388 0.520 1.00 97.31 93 LEU A CA 1
ATOM 700 C C . LEU A 1 93 ? 2.825 5.266 1.671 1.00 97.31 93 LEU A C 1
ATOM 702 O O . LEU A 1 93 ? 3.509 5.386 2.688 1.00 97.31 93 LEU A O 1
ATOM 706 N N . ASP A 1 94 ? 1.654 5.845 1.459 1.00 94.56 94 ASP A N 1
ATOM 707 C CA . ASP A 1 94 ? 0.852 6.628 2.398 1.00 94.56 94 ASP A CA 1
ATOM 708 C C . ASP A 1 94 ? -0.543 5.985 2.356 1.00 94.56 94 ASP A C 1
ATOM 710 O O . ASP A 1 94 ? -1.090 5.888 1.223 1.00 94.56 94 ASP A O 1
#

Radius of gyration: 15.6 Å; chains: 1; bounding box: 46×22×45 Å

pLDDT: mean 90.47, std 11.48, range [39.72, 98.75]

Foldseek 3Di:
DDDDPPPVVVVVVVVLVVVLVVVLVVLLVVCPPHDWDWDAPDPDRPRIDTPSQVVSVVSSVVSCCVVPVPAAEAEPPDPDDDDDDHDPHYHYYD